Protein AF-A0A4P6M635-F1 (afdb_monomer_lite)

Foldseek 3Di:
DDPLVVLLVVLVVQVVQAEEDPVSFRDQQDPVDPPSVSNNVSNVVVVVVCVVVPAAWFDPPRHIHGYDPPPPVSVVSSVVRVVVVVVVVVVVVVVVVVVVVVVVVVVVVVVVVVVVVVVVVVD

Secondary structure (DSSP, 8-state):
--HHHHHHHHHHHHHTT--BSGGG-BPPP-TTSTTHHHHHHHHHHHHHHHHHTT---EESSS-EEBPPTT-HHHHHHHHHHHHHHHHHHHHHHHHHHHHHHHHHHHHHHHHHHHHHHHHHS--

Organism: NCBI:txid33035

Sequence (123 aa):
MSKQTDAREIARGYFNRITSGHKNTVSRPDLGLPGNESIDRQLRLLVEEANHNGDCIINVGNGYYRPIPGDLVDELELKEYISKDDSRADKLWSKIYNMRTAFDNWRKEAAYEQQRQGSQRGA

Radius of gyration: 24.49 Å; chains: 1; bounding box: 54×48×68 Å

Structure (mmCIF, N/CA/C/O backbone):
data_AF-A0A4P6M635-F1
#
_entry.id   AF-A0A4P6M635-F1
#
loop_
_atom_site.group_PDB
_atom_site.id
_atom_site.type_symbol
_atom_site.label_atom_id
_atom_site.label_alt_id
_atom_site.label_comp_id
_atom_site.label_asym_id
_atom_site.label_entity_id
_atom_site.label_seq_id
_atom_site.pdbx_PDB_ins_code
_atom_site.Cartn_x
_atom_site.Cartn_y
_atom_site.Cartn_z
_atom_site.occupancy
_atom_site.B_iso_or_equiv
_atom_site.auth_seq_id
_atom_site.auth_comp_id
_atom_site.auth_asym_id
_atom_site.auth_atom_id
_atom_site.pdbx_PDB_model_num
ATOM 1 N N . MET A 1 1 ? 6.093 31.219 -7.631 1.00 40.09 1 MET A N 1
ATOM 2 C CA . MET A 1 1 ? 5.535 30.200 -8.549 1.00 40.09 1 MET A CA 1
ATOM 3 C C . MET A 1 1 ? 5.677 28.827 -7.896 1.00 40.09 1 MET A C 1
ATOM 5 O O . MET A 1 1 ? 6.629 28.617 -7.155 1.00 40.09 1 MET A O 1
ATOM 9 N N . SER A 1 2 ? 4.653 27.984 -8.030 1.00 49.91 2 SER A N 1
ATOM 10 C CA . SER A 1 2 ? 4.303 26.865 -7.136 1.00 49.91 2 SER A CA 1
ATOM 11 C C . SER A 1 2 ? 5.287 25.684 -7.176 1.00 49.91 2 SER A C 1
ATOM 13 O O . SER A 1 2 ? 5.279 24.910 -8.126 1.00 49.91 2 SER A O 1
ATOM 15 N N . LYS A 1 3 ? 6.074 25.476 -6.107 1.00 55.38 3 LYS A N 1
ATOM 16 C CA . LYS A 1 3 ? 6.952 24.292 -5.941 1.00 55.38 3 LYS A CA 1
ATOM 17 C C . LYS A 1 3 ? 6.194 22.949 -5.944 1.00 55.38 3 LYS A C 1
ATOM 19 O O . LYS A 1 3 ? 6.804 21.897 -6.079 1.00 55.38 3 LYS A O 1
ATOM 24 N N . GLN A 1 4 ? 4.873 22.964 -5.747 1.00 51.88 4 GLN A N 1
ATOM 25 C CA . GLN A 1 4 ? 4.062 21.753 -5.594 1.00 51.88 4 GLN A CA 1
ATOM 26 C C . GLN A 1 4 ? 3.601 21.162 -6.935 1.00 51.88 4 GLN A C 1
ATOM 28 O O . GLN A 1 4 ? 3.376 19.957 -7.024 1.00 51.88 4 GLN A O 1
ATOM 33 N N . THR A 1 5 ? 3.494 21.992 -7.977 1.00 59.28 5 THR A N 1
ATOM 34 C CA . THR A 1 5 ? 3.100 21.548 -9.322 1.00 59.28 5 THR A CA 1
ATOM 35 C C . THR A 1 5 ? 4.195 20.680 -9.955 1.00 59.28 5 THR A C 1
ATOM 37 O O . THR A 1 5 ? 3.888 19.644 -10.533 1.00 59.28 5 THR A O 1
ATOM 40 N N . ASP A 1 6 ? 5.460 21.035 -9.718 1.00 83.81 6 ASP A N 1
ATOM 41 C CA . ASP A 1 6 ? 6.647 20.343 -10.236 1.00 83.81 6 ASP A CA 1
ATOM 42 C C . ASP A 1 6 ? 6.782 18.909 -9.683 1.00 83.81 6 ASP A C 1
ATOM 44 O O . ASP A 1 6 ? 6.870 17.931 -10.422 1.00 83.81 6 ASP A O 1
ATOM 48 N N . ALA A 1 7 ? 6.652 18.735 -8.361 1.00 89.50 7 ALA A N 1
ATOM 49 C CA . ALA A 1 7 ? 6.823 17.421 -7.738 1.00 89.50 7 ALA A CA 1
ATOM 50 C C . ALA A 1 7 ? 5.784 16.381 -8.196 1.00 89.50 7 ALA A C 1
ATOM 52 O O . ALA A 1 7 ? 6.113 15.205 -8.366 1.00 89.50 7 ALA A O 1
ATOM 53 N N . ARG A 1 8 ? 4.525 16.798 -8.396 1.00 91.69 8 ARG A N 1
ATOM 54 C CA . ARG A 1 8 ? 3.460 15.901 -8.875 1.00 91.69 8 ARG A CA 1
ATOM 55 C C . ARG A 1 8 ? 3.647 15.542 -10.348 1.00 91.69 8 ARG A C 1
ATOM 57 O O . ARG A 1 8 ? 3.351 14.413 -10.733 1.00 91.69 8 ARG A O 1
ATOM 64 N N . GLU A 1 9 ? 4.124 16.478 -11.160 1.00 93.69 9 GLU A N 1
ATOM 65 C CA . GLU A 1 9 ? 4.424 16.241 -12.571 1.00 93.69 9 GLU A CA 1
ATOM 66 C C . GLU A 1 9 ? 5.590 15.260 -12.735 1.00 93.69 9 GLU A C 1
ATOM 68 O O . GLU A 1 9 ? 5.450 14.251 -13.429 1.00 93.69 9 GLU A O 1
ATOM 73 N N . ILE A 1 10 ? 6.686 15.463 -11.996 1.00 93.81 10 ILE A N 1
ATOM 74 C CA . ILE A 1 10 ? 7.813 14.523 -11.980 1.00 93.81 10 ILE A CA 1
ATOM 75 C C . ILE A 1 10 ? 7.352 13.143 -11.495 1.00 93.81 10 ILE A C 1
ATOM 77 O O . ILE A 1 10 ? 7.656 12.132 -12.131 1.00 93.81 10 ILE A O 1
ATOM 81 N N . ALA A 1 11 ? 6.570 13.076 -10.412 1.00 95.81 11 ALA A N 1
ATOM 82 C CA . ALA A 1 11 ? 6.024 11.815 -9.908 1.00 95.81 11 ALA A CA 1
ATOM 83 C C . ALA A 1 11 ? 5.162 11.090 -10.953 1.00 95.81 11 ALA A C 1
ATOM 85 O O . ALA A 1 11 ? 5.255 9.870 -11.083 1.00 95.81 11 ALA A O 1
ATOM 86 N N . ARG A 1 12 ? 4.382 11.826 -11.754 1.00 96.38 12 ARG A N 1
ATOM 87 C CA . ARG A 1 12 ? 3.629 11.263 -12.883 1.00 96.38 12 ARG A CA 1
ATOM 88 C C . ARG A 1 12 ? 4.558 10.672 -13.946 1.00 96.38 12 ARG A C 1
ATOM 90 O O . ARG A 1 12 ? 4.255 9.615 -14.490 1.00 96.38 12 ARG A O 1
ATOM 97 N N . GLY A 1 13 ? 5.714 11.287 -14.190 1.00 96.06 13 GLY A N 1
ATOM 98 C CA . GLY A 1 13 ? 6.764 10.723 -15.043 1.00 96.06 13 GLY A CA 1
ATOM 99 C C . GLY A 1 13 ? 7.341 9.398 -14.520 1.00 96.06 13 GLY A C 1
ATOM 100 O O . GLY A 1 13 ? 7.631 8.500 -15.307 1.00 96.06 13 GLY A O 1
ATOM 101 N N . TYR A 1 14 ? 7.479 9.223 -13.201 1.00 96.31 14 TYR A N 1
ATOM 102 C CA . TYR A 1 14 ? 7.804 7.913 -12.612 1.00 96.31 14 TYR A CA 1
ATOM 103 C C . TYR A 1 14 ? 6.658 6.920 -12.796 1.00 96.31 14 TYR A C 1
ATOM 105 O O . TYR A 1 14 ? 6.887 5.816 -13.280 1.00 96.31 14 TYR A O 1
ATOM 113 N N . PHE A 1 15 ? 5.435 7.331 -12.463 1.00 97.62 15 PHE A N 1
ATOM 114 C CA . PHE A 1 15 ? 4.244 6.490 -12.545 1.00 97.62 15 PHE A CA 1
ATOM 115 C C . PHE A 1 15 ? 4.017 5.928 -13.956 1.00 97.62 15 PHE A C 1
ATOM 117 O O . PHE A 1 15 ? 3.812 4.731 -14.121 1.00 97.62 15 PHE A O 1
ATOM 124 N N . ASN A 1 16 ? 4.146 6.765 -14.988 1.00 97.19 16 ASN A N 1
ATOM 125 C CA . ASN A 1 16 ? 3.948 6.361 -16.382 1.00 97.19 16 ASN A CA 1
ATOM 126 C C . ASN A 1 16 ? 4.993 5.350 -16.888 1.00 97.19 16 ASN A C 1
ATOM 128 O O . ASN A 1 16 ? 4.763 4.697 -17.901 1.00 97.19 16 ASN A O 1
ATOM 132 N N . ARG A 1 17 ? 6.143 5.227 -16.211 1.00 97.12 17 ARG A N 1
ATOM 133 C CA . ARG A 1 17 ? 7.176 4.231 -16.535 1.00 97.12 17 ARG A CA 1
ATOM 134 C C . ARG A 1 17 ? 6.935 2.886 -15.862 1.00 97.12 17 ARG A C 1
ATOM 136 O O . ARG A 1 17 ? 7.610 1.924 -16.215 1.00 97.12 17 ARG A O 1
ATOM 143 N N . ILE A 1 18 ? 6.029 2.813 -14.883 1.00 97.62 18 ILE A N 1
ATOM 144 C CA . ILE A 1 18 ? 5.677 1.548 -14.239 1.00 97.62 18 ILE A CA 1
ATOM 145 C C . ILE A 1 18 ? 5.047 0.675 -15.319 1.00 97.62 18 ILE A C 1
ATOM 147 O O . ILE A 1 18 ? 4.061 1.068 -15.942 1.00 97.62 18 ILE A O 1
ATOM 151 N N . THR A 1 19 ? 5.630 -0.494 -15.553 1.00 96.00 19 THR A N 1
ATOM 152 C CA . THR A 1 19 ? 5.163 -1.480 -16.535 1.00 96.00 19 THR A CA 1
ATOM 153 C C . THR A 1 19 ? 5.001 -2.840 -15.859 1.00 96.00 19 THR A C 1
ATOM 155 O O . THR A 1 19 ? 5.094 -2.944 -14.632 1.00 96.00 19 THR A O 1
ATOM 158 N N . SER A 1 20 ? 4.674 -3.866 -16.640 1.00 96.75 20 SER A N 1
ATOM 159 C CA . SER A 1 20 ? 4.445 -5.210 -16.124 1.00 96.75 20 SER A CA 1
ATOM 160 C C . SER A 1 20 ? 5.735 -6.010 -15.921 1.00 96.75 20 SER A C 1
ATOM 162 O O . SER A 1 20 ? 6.686 -5.893 -16.701 1.00 96.75 20 SER A O 1
ATOM 164 N N . GLY A 1 21 ? 5.717 -6.874 -14.908 1.00 96.69 21 GLY A N 1
ATOM 165 C CA . GLY A 1 21 ? 6.755 -7.849 -14.583 1.00 96.69 21 GLY A CA 1
ATOM 166 C C . GLY A 1 21 ? 7.783 -7.356 -13.569 1.00 96.69 21 GLY A C 1
ATOM 167 O O . GLY A 1 21 ? 8.307 -6.247 -13.704 1.00 96.69 21 GLY A O 1
ATOM 168 N N . HIS A 1 22 ? 8.155 -8.214 -12.612 1.00 95.38 22 HIS A N 1
ATOM 169 C CA . HIS A 1 22 ? 9.189 -7.926 -11.602 1.00 95.38 22 HIS A CA 1
ATOM 170 C C . HIS A 1 22 ? 10.553 -7.529 -12.194 1.00 95.38 22 HIS A C 1
ATOM 172 O O . HIS A 1 22 ? 11.361 -6.884 -11.533 1.00 95.38 22 HIS A O 1
ATOM 178 N N . LYS A 1 23 ? 10.839 -7.891 -13.450 1.00 94.94 23 LYS A N 1
ATOM 179 C CA . LYS A 1 23 ? 12.099 -7.538 -14.133 1.00 94.94 23 LYS A CA 1
ATOM 180 C C . LYS A 1 23 ? 12.154 -6.082 -14.601 1.00 94.94 23 LYS A C 1
ATOM 182 O O . LYS A 1 23 ? 13.238 -5.590 -14.895 1.00 94.94 23 LYS A O 1
ATOM 187 N N . ASN A 1 24 ? 11.007 -5.404 -14.670 1.00 94.56 24 ASN A N 1
ATOM 188 C CA . ASN A 1 24 ? 10.871 -4.041 -15.184 1.00 94.56 24 ASN A CA 1
ATOM 189 C C . ASN A 1 24 ? 10.483 -3.054 -14.073 1.00 94.56 24 ASN A C 1
ATOM 191 O O . ASN A 1 24 ? 9.685 -2.137 -14.294 1.00 94.56 24 ASN A O 1
ATOM 195 N N . THR A 1 25 ? 11.007 -3.253 -12.860 1.00 95.19 25 THR A N 1
ATOM 196 C CA . THR A 1 25 ? 10.663 -2.391 -11.729 1.00 95.19 25 THR A CA 1
ATOM 197 C C . THR A 1 25 ? 11.131 -0.955 -11.944 1.00 95.19 25 THR A C 1
ATOM 199 O O . THR A 1 25 ? 12.211 -0.673 -12.467 1.00 95.19 25 THR A O 1
ATOM 202 N N . VAL A 1 26 ? 10.309 -0.014 -11.487 1.00 96.44 26 VAL A N 1
ATOM 203 C CA . VAL A 1 26 ? 10.668 1.401 -11.417 1.00 96.44 26 VAL A CA 1
ATOM 204 C C . VAL A 1 26 ? 11.065 1.738 -9.992 1.00 96.44 26 VAL A C 1
ATOM 206 O O . VAL A 1 26 ? 10.226 1.799 -9.087 1.00 96.44 26 VAL A O 1
ATOM 209 N N . SER A 1 27 ? 12.357 1.992 -9.797 1.00 94.88 27 SER A N 1
ATOM 210 C CA . SER A 1 27 ? 12.896 2.457 -8.522 1.00 94.88 27 SER A CA 1
ATOM 211 C C . SER A 1 27 ? 12.245 3.763 -8.076 1.00 94.88 27 SER A C 1
ATOM 213 O O . SER A 1 27 ? 11.904 4.639 -8.878 1.00 94.88 27 SER A O 1
ATOM 215 N N . ARG A 1 28 ? 12.100 3.901 -6.759 1.00 93.44 28 ARG A N 1
ATOM 216 C CA . ARG A 1 28 ? 11.625 5.138 -6.134 1.00 93.44 28 ARG A CA 1
ATOM 217 C C . ARG A 1 28 ? 12.655 6.262 -6.321 1.00 93.44 28 ARG A C 1
ATOM 219 O O . ARG A 1 28 ? 13.840 5.963 -6.484 1.00 93.44 28 ARG A O 1
ATOM 226 N N . PRO A 1 29 ? 12.227 7.537 -6.279 1.00 92.62 29 PRO A N 1
ATOM 227 C CA . PRO A 1 29 ? 13.153 8.663 -6.227 1.00 92.62 29 PRO A CA 1
ATOM 228 C C . PRO A 1 29 ? 14.156 8.503 -5.078 1.00 92.62 29 PRO A C 1
ATOM 230 O O . PRO A 1 29 ? 13.777 8.095 -3.979 1.00 92.62 29 PRO A O 1
ATOM 233 N N . ASP A 1 30 ? 15.421 8.843 -5.326 1.00 90.62 30 ASP A N 1
ATOM 234 C CA . ASP A 1 30 ? 16.469 8.798 -4.304 1.00 90.62 30 ASP A CA 1
ATOM 235 C C . ASP A 1 30 ? 16.194 9.847 -3.219 1.00 90.62 30 ASP A C 1
ATOM 237 O O . ASP A 1 30 ? 16.283 11.051 -3.468 1.00 90.62 30 ASP A O 1
ATOM 241 N N . LEU A 1 31 ? 15.848 9.389 -2.017 1.00 89.00 31 LEU A N 1
ATOM 242 C CA . LEU A 1 31 ? 15.507 10.254 -0.888 1.00 89.00 31 LEU A CA 1
ATOM 243 C C . LEU A 1 31 ? 16.721 11.002 -0.313 1.00 89.00 31 LEU A C 1
ATOM 245 O O . LEU A 1 31 ? 16.529 11.926 0.471 1.00 89.00 31 LEU A O 1
ATOM 249 N N . GLY A 1 32 ? 17.950 10.651 -0.708 1.00 86.94 32 GLY A N 1
ATOM 250 C CA . GLY A 1 32 ? 19.152 11.406 -0.351 1.00 86.94 32 GLY A CA 1
ATOM 251 C C . GLY A 1 32 ? 19.256 12.764 -1.054 1.00 86.94 32 GLY A C 1
ATOM 252 O O . GLY A 1 32 ? 20.031 13.620 -0.627 1.00 86.94 32 GLY A O 1
ATOM 253 N N . LEU A 1 33 ? 18.472 12.987 -2.116 1.00 84.88 33 LEU A N 1
ATOM 254 C CA . LEU A 1 33 ? 18.484 14.232 -2.878 1.00 84.88 33 LEU A CA 1
ATOM 255 C C . LEU A 1 33 ? 17.386 15.206 -2.406 1.00 84.88 33 LEU A C 1
ATOM 257 O O . LEU A 1 33 ? 16.220 14.814 -2.271 1.00 84.88 33 LEU A O 1
ATOM 261 N N . PRO A 1 34 ? 17.707 16.502 -2.213 1.00 84.81 34 PRO A N 1
ATOM 262 C CA . PRO A 1 34 ? 16.727 17.500 -1.796 1.00 84.81 34 PRO A CA 1
ATOM 263 C C . PRO A 1 34 ? 15.533 17.590 -2.755 1.00 84.81 34 PRO A C 1
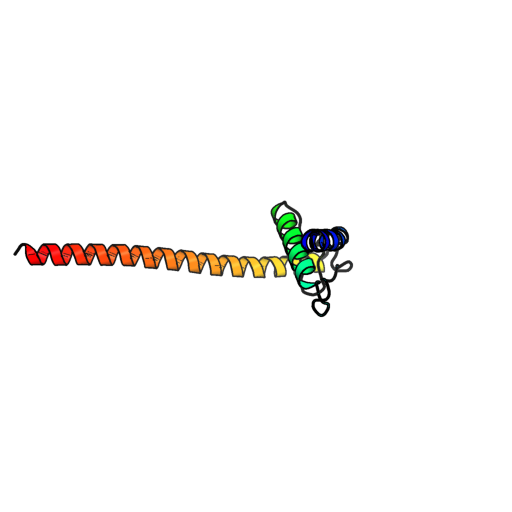ATOM 265 O O . PRO A 1 34 ? 15.700 17.721 -3.964 1.00 84.81 34 PRO A O 1
ATOM 268 N N . GLY A 1 35 ? 14.314 17.571 -2.208 1.00 82.00 35 GLY A N 1
ATOM 269 C CA . GLY A 1 35 ? 13.069 17.687 -2.980 1.00 82.00 35 GLY A CA 1
ATOM 270 C C . GLY A 1 35 ? 12.456 16.354 -3.430 1.00 82.00 35 GLY A C 1
ATOM 271 O O . GLY A 1 35 ? 11.248 16.309 -3.688 1.00 82.00 35 GLY A O 1
ATOM 272 N N . ASN A 1 36 ? 13.219 15.255 -3.417 1.00 91.19 36 ASN A N 1
ATOM 273 C CA . ASN A 1 36 ? 12.720 13.935 -3.816 1.00 91.19 36 ASN A CA 1
ATOM 274 C C . ASN A 1 36 ? 11.714 13.332 -2.831 1.00 91.19 36 ASN A C 1
ATOM 276 O O . ASN A 1 36 ? 10.875 12.539 -3.245 1.00 91.19 36 ASN A O 1
ATOM 280 N N . GLU A 1 37 ? 11.709 13.754 -1.566 1.00 92.75 37 GLU A N 1
ATOM 281 C CA . GLU A 1 37 ? 10.695 13.338 -0.587 1.00 92.75 37 GLU A CA 1
ATOM 282 C C . GLU A 1 37 ? 9.272 13.706 -1.030 1.00 92.75 37 GLU A C 1
ATOM 284 O O . GLU A 1 37 ? 8.334 12.917 -0.894 1.00 92.75 37 GLU A O 1
ATOM 289 N N . SER A 1 38 ? 9.106 14.909 -1.593 1.00 93.00 38 SER A N 1
ATOM 290 C CA . SER A 1 38 ? 7.814 15.376 -2.100 1.00 93.00 38 SER A CA 1
ATOM 291 C C . SER A 1 38 ? 7.393 14.565 -3.324 1.00 93.00 38 SER A C 1
ATOM 293 O O . SER A 1 38 ? 6.247 14.123 -3.400 1.00 93.00 38 SER A O 1
ATOM 295 N N . ILE A 1 39 ? 8.327 14.311 -4.246 1.00 94.62 39 ILE A N 1
ATOM 296 C CA . ILE A 1 39 ? 8.096 13.504 -5.453 1.00 94.62 39 ILE A CA 1
ATOM 297 C C . ILE A 1 39 ? 7.711 12.074 -5.065 1.00 94.62 39 ILE A C 1
ATOM 299 O O . ILE A 1 39 ? 6.714 11.553 -5.555 1.00 94.62 39 ILE A O 1
ATOM 303 N N . ASP A 1 40 ? 8.442 11.456 -4.137 1.00 95.56 40 ASP A N 1
ATOM 304 C CA . ASP A 1 40 ? 8.147 10.118 -3.630 1.00 95.56 40 ASP A CA 1
ATOM 305 C C . ASP A 1 40 ? 6.765 10.043 -2.973 1.00 95.56 40 ASP A C 1
ATOM 307 O O . ASP A 1 40 ? 5.996 9.112 -3.225 1.00 95.56 40 ASP A O 1
ATOM 311 N N . ARG A 1 41 ? 6.415 11.042 -2.155 1.00 95.56 41 ARG A N 1
ATOM 312 C CA . ARG A 1 41 ? 5.083 11.124 -1.551 1.00 95.56 41 ARG A CA 1
ATOM 313 C C . ARG A 1 41 ? 3.996 11.225 -2.620 1.00 95.56 41 ARG A C 1
ATOM 315 O O . ARG A 1 41 ? 2.989 10.535 -2.503 1.00 95.56 41 ARG A O 1
ATOM 322 N N . GLN A 1 42 ? 4.182 12.054 -3.649 1.00 96.56 42 GLN A N 1
ATOM 323 C CA . GLN A 1 42 ? 3.223 12.168 -4.754 1.00 96.56 42 GLN A CA 1
ATOM 324 C C . GLN A 1 42 ? 3.131 10.868 -5.565 1.00 96.56 42 GLN A C 1
ATOM 326 O O . GLN A 1 42 ? 2.030 10.465 -5.925 1.00 96.56 42 GLN A O 1
ATOM 331 N N . LEU A 1 43 ? 4.250 10.175 -5.795 1.00 97.12 43 LEU A N 1
ATOM 332 C CA . LEU A 1 43 ? 4.266 8.881 -6.477 1.00 97.12 43 LEU A CA 1
ATOM 333 C C . LEU A 1 43 ? 3.474 7.829 -5.694 1.00 97.12 43 LEU A C 1
ATOM 335 O O . LEU A 1 43 ? 2.645 7.140 -6.278 1.00 97.12 43 LEU A O 1
ATOM 339 N N . ARG A 1 44 ? 3.672 7.748 -4.371 1.00 96.94 44 ARG A N 1
ATOM 340 C CA . ARG A 1 44 ? 2.899 6.846 -3.502 1.00 96.94 44 ARG A CA 1
ATOM 341 C C . ARG A 1 44 ? 1.400 7.119 -3.565 1.00 96.94 44 ARG A C 1
ATOM 343 O O . ARG A 1 44 ? 0.630 6.176 -3.642 1.00 96.94 44 ARG A O 1
ATOM 350 N N . LEU A 1 45 ? 0.997 8.390 -3.577 1.00 97.25 45 LEU A N 1
ATOM 351 C CA . LEU A 1 45 ? -0.414 8.765 -3.710 1.00 97.25 45 LEU A CA 1
ATOM 352 C C . LEU A 1 45 ? -0.999 8.366 -5.072 1.00 97.25 45 LEU A C 1
ATOM 354 O O . LEU A 1 45 ? -2.124 7.888 -5.114 1.00 97.25 45 LEU A O 1
ATOM 358 N N . LEU A 1 46 ? -0.245 8.529 -6.166 1.00 97.62 46 LEU A N 1
ATOM 359 C CA . LEU A 1 46 ? -0.686 8.105 -7.502 1.00 97.62 46 LEU A CA 1
ATOM 360 C C . LEU A 1 46 ? -0.851 6.582 -7.595 1.00 97.62 46 LEU A C 1
ATOM 362 O O . LEU A 1 46 ? -1.822 6.112 -8.178 1.00 97.62 46 LEU A O 1
ATOM 366 N N . VAL A 1 47 ? 0.083 5.820 -7.018 1.00 97.81 47 VAL A N 1
ATOM 367 C CA . VAL A 1 47 ? 0.000 4.352 -6.956 1.00 97.81 47 VAL A CA 1
ATOM 368 C C . VAL A 1 47 ? -1.202 3.907 -6.124 1.00 97.81 47 VAL A C 1
ATOM 370 O O . VAL A 1 47 ? -1.972 3.066 -6.573 1.00 97.81 47 VAL A O 1
ATOM 373 N N . GLU A 1 48 ? -1.403 4.514 -4.955 1.00 97.00 48 GLU A N 1
ATOM 374 C CA . GLU A 1 48 ? -2.547 4.232 -4.082 1.00 97.00 48 GLU A CA 1
ATOM 375 C C . GLU A 1 48 ? -3.887 4.526 -4.774 1.00 97.00 48 GLU A C 1
ATOM 377 O O . GLU A 1 48 ? -4.820 3.729 -4.713 1.00 97.00 48 GLU A O 1
ATOM 382 N N . GLU A 1 49 ? -3.990 5.669 -5.457 1.00 97.69 49 GLU A N 1
ATOM 383 C CA . GLU A 1 49 ? -5.177 6.050 -6.227 1.00 97.69 49 GLU A CA 1
ATOM 384 C C . GLU A 1 49 ? -5.430 5.075 -7.386 1.00 97.69 49 GLU A C 1
ATOM 386 O O . GLU A 1 49 ? -6.570 4.677 -7.616 1.00 97.69 49 GLU A O 1
ATOM 391 N N . ALA A 1 50 ? -4.385 4.653 -8.102 1.00 97.81 50 ALA A N 1
ATOM 392 C CA . ALA A 1 50 ? -4.508 3.680 -9.185 1.00 97.81 50 ALA A CA 1
ATOM 393 C C . ALA A 1 50 ? -4.992 2.315 -8.672 1.00 97.81 50 ALA A C 1
ATOM 395 O O . ALA A 1 50 ? -5.938 1.758 -9.230 1.00 97.81 50 ALA A O 1
ATOM 396 N N . ASN A 1 51 ? -4.410 1.818 -7.577 1.00 97.50 51 ASN A N 1
ATOM 397 C CA . ASN A 1 51 ? -4.800 0.544 -6.972 1.00 97.50 51 ASN A CA 1
ATOM 398 C C . ASN A 1 51 ? -6.248 0.568 -6.460 1.00 97.50 51 ASN A C 1
ATOM 400 O O . ASN A 1 51 ? -7.003 -0.374 -6.695 1.00 97.50 51 ASN A O 1
ATOM 404 N N . HIS A 1 52 ? -6.686 1.670 -5.843 1.00 96.88 52 HIS A N 1
ATOM 405 C CA . HIS A 1 52 ? -8.091 1.840 -5.457 1.00 96.88 52 HIS A CA 1
ATOM 406 C C . HIS A 1 52 ? -9.057 1.851 -6.651 1.00 96.88 52 HIS A C 1
ATOM 408 O O . HIS A 1 52 ? -10.218 1.473 -6.501 1.00 96.88 52 HIS A O 1
ATOM 414 N N . ASN A 1 53 ? -8.588 2.265 -7.829 1.00 97.38 53 ASN A N 1
ATOM 415 C CA . ASN A 1 53 ? -9.374 2.324 -9.061 1.00 97.38 53 ASN A CA 1
ATOM 416 C C . ASN A 1 53 ? -9.244 1.057 -9.934 1.00 97.38 53 ASN A C 1
ATOM 418 O O . ASN A 1 53 ? -9.707 1.057 -11.074 1.00 97.38 53 ASN A O 1
ATOM 422 N N . GLY A 1 54 ? -8.649 -0.021 -9.409 1.00 96.31 54 GLY A N 1
ATOM 423 C CA . GLY A 1 54 ? -8.585 -1.330 -10.068 1.00 96.31 54 GLY A CA 1
ATOM 424 C C . GLY A 1 54 ? -7.278 -1.644 -10.802 1.00 96.31 54 GLY A C 1
ATOM 425 O O . GLY A 1 54 ? -7.217 -2.660 -11.492 1.00 96.31 54 GLY A O 1
ATOM 426 N N . ASP A 1 55 ? -6.240 -0.812 -10.671 1.00 97.50 55 ASP A N 1
ATOM 427 C CA . ASP A 1 55 ? -4.878 -1.198 -11.064 1.00 97.50 55 ASP A CA 1
ATOM 428 C C . ASP A 1 55 ? -4.266 -2.155 -10.016 1.00 97.50 55 ASP A C 1
ATOM 430 O O . ASP A 1 55 ? -4.768 -2.297 -8.900 1.00 97.50 55 ASP A O 1
ATOM 434 N N . CYS A 1 56 ? -3.173 -2.826 -10.371 1.00 97.25 56 CYS A N 1
ATOM 435 C CA . CYS A 1 56 ? -2.427 -3.695 -9.467 1.00 97.25 56 CYS A CA 1
ATOM 436 C C . CYS A 1 56 ? -0.941 -3.361 -9.567 1.00 97.25 56 CYS A C 1
ATOM 438 O O . CYS A 1 56 ? -0.220 -3.889 -10.410 1.00 97.25 56 CYS A O 1
ATOM 440 N N . ILE A 1 57 ? -0.488 -2.443 -8.719 1.00 98.06 57 ILE A N 1
ATOM 441 C CA . ILE A 1 57 ? 0.906 -2.017 -8.626 1.00 98.06 57 ILE A CA 1
ATOM 442 C C . ILE A 1 57 ? 1.416 -2.363 -7.232 1.00 98.06 57 ILE A C 1
ATOM 444 O O . ILE A 1 57 ? 0.881 -1.881 -6.232 1.00 98.06 57 ILE A O 1
ATOM 448 N N . ILE A 1 58 ? 2.488 -3.148 -7.163 1.00 97.38 58 ILE A N 1
ATOM 449 C CA . ILE A 1 58 ? 3.106 -3.564 -5.900 1.00 97.38 58 ILE A CA 1
ATOM 450 C C . ILE A 1 58 ? 4.548 -3.080 -5.801 1.00 97.38 58 ILE A C 1
ATOM 452 O O . ILE A 1 58 ? 5.175 -2.714 -6.795 1.00 97.38 58 ILE A O 1
ATOM 456 N N . ASN A 1 59 ? 5.071 -3.054 -4.575 1.00 96.44 59 ASN A N 1
ATOM 457 C CA . ASN A 1 59 ? 6.475 -2.762 -4.305 1.00 96.44 59 ASN A CA 1
ATOM 458 C C . ASN A 1 59 ? 7.000 -3.669 -3.198 1.00 96.44 59 ASN A C 1
ATOM 460 O O . ASN A 1 59 ? 6.659 -3.499 -2.026 1.00 96.44 59 ASN A O 1
ATOM 464 N N . VAL A 1 60 ? 7.868 -4.601 -3.578 1.00 91.81 60 VAL A N 1
ATOM 465 C CA . VAL A 1 60 ? 8.485 -5.578 -2.669 1.00 91.81 60 VAL A CA 1
ATOM 466 C C . VAL A 1 60 ? 9.918 -5.216 -2.258 1.00 91.81 60 VAL A C 1
ATOM 468 O O . VAL A 1 60 ? 10.618 -6.032 -1.672 1.00 91.81 60 VAL A O 1
ATOM 471 N N . GLY A 1 61 ? 10.360 -3.983 -2.529 1.00 86.94 61 GLY A N 1
ATOM 472 C CA . GLY A 1 61 ? 11.681 -3.467 -2.144 1.00 86.94 61 GLY A CA 1
ATOM 473 C C . GLY A 1 61 ? 12.550 -3.026 -3.322 1.00 86.94 61 GLY A C 1
ATOM 474 O O . GLY A 1 61 ? 13.391 -2.149 -3.151 1.00 86.94 61 GLY A O 1
ATOM 475 N N . ASN A 1 62 ? 12.283 -3.541 -4.525 1.00 88.50 62 ASN A N 1
ATOM 476 C CA . ASN A 1 62 ? 13.048 -3.233 -5.742 1.00 88.50 62 ASN A CA 1
ATOM 477 C C . ASN A 1 62 ? 12.391 -2.165 -6.633 1.00 88.50 62 ASN A C 1
ATOM 479 O O . ASN A 1 62 ? 12.823 -1.948 -7.763 1.00 88.50 62 ASN A O 1
ATOM 483 N N . GLY A 1 63 ? 11.345 -1.495 -6.141 1.00 95.06 63 GLY A N 1
ATOM 484 C CA . GLY A 1 63 ? 10.572 -0.514 -6.902 1.00 95.06 63 GLY A CA 1
ATOM 485 C C . GLY A 1 63 ? 9.172 -1.005 -7.262 1.00 95.06 63 GLY A C 1
ATOM 486 O O . GLY A 1 63 ? 8.748 -2.078 -6.840 1.00 95.06 63 GLY A O 1
ATOM 487 N N . TYR A 1 64 ? 8.445 -0.176 -8.007 1.00 98.00 64 TYR A N 1
ATOM 488 C CA . TYR A 1 64 ? 7.066 -0.444 -8.409 1.00 98.00 64 TYR A CA 1
ATOM 489 C C . TYR A 1 64 ? 6.992 -1.192 -9.736 1.00 98.00 64 TYR A C 1
ATOM 491 O O . TYR A 1 64 ? 7.709 -0.846 -10.676 1.00 98.00 64 TYR A O 1
ATOM 499 N N . TYR A 1 65 ? 6.078 -2.153 -9.835 1.00 98.25 65 TYR A N 1
ATOM 500 C CA . TYR A 1 65 ? 5.735 -2.841 -11.081 1.00 98.25 65 TYR A CA 1
ATOM 501 C C . TYR A 1 65 ? 4.310 -3.410 -11.013 1.00 98.25 65 TYR A C 1
ATOM 503 O O . TYR A 1 65 ? 3.712 -3.460 -9.934 1.00 98.25 65 TYR A O 1
ATOM 511 N N . ARG A 1 66 ? 3.770 -3.824 -12.165 1.00 98.19 66 ARG A N 1
ATOM 512 C CA . ARG A 1 66 ? 2.499 -4.563 -12.253 1.00 98.19 66 ARG A CA 1
ATOM 513 C C . ARG A 1 66 ? 2.768 -6.064 -12.402 1.00 98.19 66 ARG A C 1
ATOM 515 O O . ARG A 1 66 ? 3.414 -6.431 -13.384 1.00 98.19 66 ARG A O 1
ATOM 522 N N . PRO A 1 67 ? 2.318 -6.935 -11.490 1.00 98.00 67 PRO A N 1
ATOM 523 C CA . PRO A 1 67 ? 2.568 -8.367 -11.605 1.00 98.00 67 PRO A CA 1
ATOM 524 C C . PRO A 1 67 ? 1.876 -8.957 -12.842 1.00 98.00 67 PRO A C 1
ATOM 526 O O . PRO A 1 67 ? 0.786 -8.530 -13.227 1.00 98.00 67 PRO A O 1
ATOM 529 N N . ILE A 1 68 ? 2.529 -9.924 -13.483 1.00 98.00 68 ILE A N 1
ATOM 530 C CA . ILE A 1 68 ? 2.042 -10.662 -14.648 1.00 98.00 68 ILE A CA 1
ATOM 531 C C . ILE A 1 68 ? 1.352 -11.941 -14.157 1.00 98.00 68 ILE A C 1
ATOM 533 O O . ILE A 1 68 ? 2.014 -12.810 -13.587 1.00 98.00 68 ILE A O 1
ATOM 537 N N . PRO A 1 69 ? 0.042 -12.110 -14.406 1.00 96.81 69 PRO A N 1
ATOM 538 C CA . PRO A 1 69 ? -0.641 -13.366 -14.117 1.00 96.81 69 PRO A CA 1
ATOM 539 C C . PRO A 1 69 ? 0.012 -14.544 -14.851 1.00 96.81 69 PRO A C 1
ATOM 541 O O . PRO A 1 69 ? 0.290 -14.455 -16.049 1.00 96.81 69 PRO A O 1
ATOM 544 N N . GLY A 1 70 ? 0.233 -15.652 -14.147 1.00 96.19 70 GLY A N 1
ATOM 545 C CA . GLY A 1 70 ? 0.911 -16.840 -14.664 1.00 96.19 70 GLY A CA 1
ATOM 546 C C . GLY A 1 70 ? 2.438 -16.830 -14.533 1.00 96.19 70 GLY A C 1
ATOM 547 O O . GLY A 1 70 ? 3.054 -17.874 -14.759 1.00 96.19 70 GLY A O 1
ATOM 548 N N . ASP A 1 71 ? 3.065 -15.712 -14.148 1.00 97.81 71 ASP A N 1
ATOM 549 C CA . ASP A 1 71 ? 4.464 -15.717 -13.712 1.00 97.81 71 ASP A CA 1
ATOM 550 C C . ASP A 1 71 ? 4.539 -16.064 -12.216 1.00 97.81 71 ASP A C 1
ATOM 552 O O . ASP A 1 71 ? 3.971 -15.382 -11.364 1.00 97.81 71 ASP A O 1
ATOM 556 N N . LEU A 1 72 ? 5.244 -17.152 -11.891 1.00 97.31 72 LEU A N 1
ATOM 557 C CA . LEU A 1 72 ? 5.291 -17.692 -10.528 1.00 97.31 72 LEU A CA 1
ATOM 558 C C . LEU A 1 72 ? 5.929 -16.731 -9.515 1.00 97.31 72 LEU A C 1
ATOM 560 O O . LEU A 1 72 ? 5.585 -16.785 -8.334 1.00 97.31 72 LEU A O 1
ATOM 564 N N . VAL A 1 73 ? 6.875 -15.892 -9.950 1.00 97.12 73 VAL A N 1
ATOM 565 C CA . VAL A 1 73 ? 7.554 -14.938 -9.064 1.00 97.12 73 VAL A CA 1
ATOM 566 C C . VAL A 1 73 ? 6.615 -13.779 -8.766 1.00 97.12 73 VAL A C 1
ATOM 568 O O . VAL A 1 73 ? 6.392 -13.467 -7.598 1.00 97.12 73 VAL A O 1
ATOM 571 N N . ASP A 1 74 ? 6.000 -13.213 -9.804 1.00 97.38 74 ASP A N 1
ATOM 572 C CA . ASP A 1 74 ? 5.042 -12.114 -9.668 1.00 97.38 74 ASP A CA 1
ATOM 573 C C . ASP A 1 74 ? 3.839 -12.504 -8.791 1.00 97.38 74 ASP A C 1
ATOM 575 O O . ASP A 1 74 ? 3.425 -11.732 -7.923 1.00 97.38 74 ASP A O 1
ATOM 579 N N . GLU A 1 75 ? 3.287 -13.709 -8.967 1.00 97.81 75 GLU A N 1
ATOM 580 C CA . GLU A 1 75 ? 2.159 -14.191 -8.158 1.00 97.81 75 GLU A CA 1
ATOM 581 C C . GLU A 1 75 ? 2.530 -14.391 -6.684 1.00 97.81 75 GLU A C 1
ATOM 583 O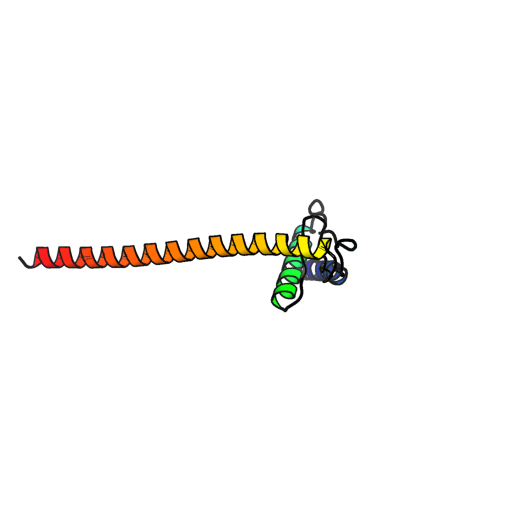 O . GLU A 1 75 ? 1.744 -14.058 -5.788 1.00 97.81 75 GLU A O 1
ATOM 588 N N . LEU A 1 76 ? 3.729 -14.916 -6.414 1.00 97.56 76 LEU A N 1
ATOM 589 C CA . LEU A 1 76 ? 4.215 -15.097 -5.050 1.00 97.56 76 LEU A CA 1
ATOM 590 C C . LEU A 1 76 ? 4.449 -13.745 -4.365 1.00 97.56 76 LEU A C 1
ATOM 592 O O . LEU A 1 76 ? 3.987 -13.537 -3.241 1.00 97.56 76 LEU A O 1
ATOM 596 N N . GLU A 1 77 ? 5.110 -12.816 -5.054 1.00 97.44 77 GLU A N 1
ATOM 597 C CA . GLU A 1 77 ? 5.379 -11.468 -4.554 1.00 97.44 77 GLU A CA 1
ATOM 598 C C . GLU A 1 77 ? 4.083 -10.690 -4.289 1.00 97.44 77 GLU A C 1
ATOM 600 O O . GLU A 1 77 ? 3.945 -10.066 -3.232 1.00 97.44 77 GLU A O 1
ATOM 605 N N . LEU A 1 78 ? 3.093 -10.786 -5.185 1.00 97.69 78 LEU A N 1
ATOM 606 C CA . LEU A 1 78 ? 1.765 -10.202 -4.985 1.00 97.69 78 LEU A CA 1
ATOM 607 C C . LEU A 1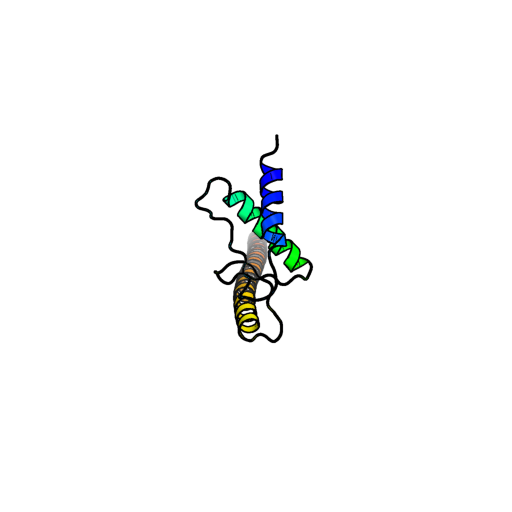 78 ? 1.068 -10.786 -3.753 1.00 97.69 78 LEU A C 1
ATOM 609 O O . LEU A 1 78 ? 0.543 -10.039 -2.924 1.00 97.69 78 LEU A O 1
ATOM 613 N N . LYS A 1 79 ? 1.079 -12.114 -3.604 1.00 97.12 79 LYS A N 1
ATOM 614 C CA . LYS A 1 79 ? 0.466 -12.790 -2.456 1.00 97.12 79 LYS A CA 1
ATOM 615 C C . LYS A 1 79 ? 1.084 -12.329 -1.138 1.00 97.12 79 LYS A C 1
ATOM 617 O O . LYS A 1 79 ? 0.361 -12.038 -0.184 1.00 97.12 79 LYS A O 1
ATOM 622 N N . GLU A 1 80 ? 2.409 -12.251 -1.071 1.00 96.69 80 GLU A N 1
ATOM 623 C CA . GLU A 1 80 ? 3.106 -11.761 0.119 1.00 96.69 80 GLU A CA 1
ATOM 624 C C . GLU A 1 80 ? 2.825 -10.283 0.394 1.00 96.69 80 GLU A C 1
ATOM 626 O O . GLU A 1 80 ? 2.699 -9.885 1.556 1.00 96.69 80 GLU A O 1
ATOM 631 N N . TYR A 1 81 ? 2.741 -9.465 -0.657 1.00 96.31 81 TYR A N 1
ATOM 632 C CA . TYR A 1 81 ? 2.421 -8.048 -0.547 1.00 96.31 81 TYR A CA 1
ATOM 633 C C . TYR A 1 81 ? 1.025 -7.841 0.057 1.00 96.31 81 TYR A C 1
ATOM 635 O O . TYR A 1 81 ? 0.907 -7.174 1.086 1.00 96.31 81 TYR A O 1
ATOM 643 N N . ILE A 1 82 ? -0.001 -8.495 -0.502 1.00 96.19 82 ILE A N 1
ATOM 644 C CA . ILE A 1 82 ? -1.387 -8.427 -0.006 1.00 96.19 82 ILE A CA 1
ATOM 645 C C . ILE A 1 82 ? -1.486 -8.976 1.419 1.00 96.19 82 ILE A C 1
ATOM 647 O O . ILE A 1 82 ? -2.064 -8.328 2.285 1.00 96.19 82 ILE A O 1
ATOM 651 N N . SER A 1 83 ? -0.853 -10.116 1.712 1.00 96.56 83 SER A N 1
ATOM 652 C CA . SER A 1 83 ? -0.915 -10.727 3.047 1.00 96.56 83 SER A CA 1
ATOM 653 C C . SER A 1 83 ? -0.400 -9.797 4.157 1.00 96.56 83 SER A C 1
ATOM 655 O O . SER A 1 83 ? -0.920 -9.800 5.278 1.00 96.56 83 SER A O 1
ATOM 657 N N . LYS A 1 84 ? 0.606 -8.962 3.858 1.00 94.50 84 LYS A N 1
ATOM 658 C CA . LYS A 1 84 ? 1.107 -7.953 4.802 1.00 94.50 84 LYS A CA 1
ATOM 659 C C . LYS A 1 84 ? 0.067 -6.863 5.069 1.00 94.50 84 LYS A C 1
ATOM 661 O O . LYS A 1 84 ? -0.039 -6.418 6.214 1.00 94.50 84 LYS A O 1
ATOM 666 N N . ASP A 1 85 ? -0.677 -6.439 4.054 1.00 93.81 85 ASP A N 1
ATOM 667 C CA . ASP A 1 85 ? -1.723 -5.424 4.195 1.00 93.81 85 ASP A CA 1
ATOM 668 C C . ASP A 1 85 ? -2.989 -5.975 4.850 1.00 93.81 85 ASP A C 1
ATOM 670 O O . ASP A 1 85 ? -3.511 -5.324 5.756 1.00 93.81 85 ASP A O 1
ATOM 674 N N . ASP A 1 86 ? -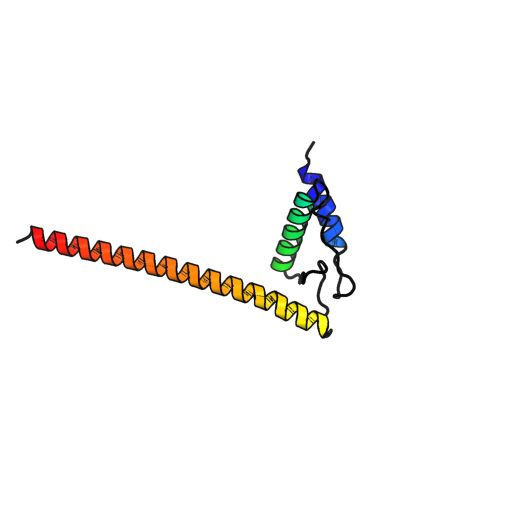3.389 -7.209 4.542 1.00 96.19 86 ASP A N 1
ATOM 675 C CA . ASP A 1 86 ? -4.470 -7.913 5.245 1.00 96.19 86 ASP A CA 1
ATOM 676 C C . ASP A 1 86 ? -4.178 -7.999 6.747 1.00 96.19 86 ASP A C 1
ATOM 678 O O . ASP A 1 86 ? -4.995 -7.608 7.581 1.00 96.19 86 ASP A O 1
ATOM 682 N N . SER A 1 87 ? -2.953 -8.389 7.125 1.00 96.62 87 SER A N 1
ATOM 683 C CA . SER A 1 87 ? -2.567 -8.433 8.541 1.00 96.62 87 SER A CA 1
ATOM 684 C C . SER A 1 87 ? -2.620 -7.055 9.216 1.00 96.62 87 SER A C 1
ATOM 686 O O . SER A 1 87 ? -2.960 -6.945 10.402 1.00 96.62 87 SER A O 1
ATOM 688 N N . ARG A 1 88 ? -2.275 -5.981 8.494 1.00 94.94 88 ARG A N 1
ATOM 689 C CA . ARG A 1 88 ? -2.402 -4.607 9.006 1.00 94.94 88 ARG A CA 1
ATOM 690 C C . ARG A 1 88 ? -3.870 -4.218 9.169 1.00 94.94 88 ARG A C 1
ATOM 692 O O . ARG A 1 88 ? -4.210 -3.641 10.206 1.00 94.94 88 ARG A O 1
ATOM 699 N N . ALA A 1 89 ? -4.717 -4.552 8.199 1.00 96.69 89 ALA A N 1
ATOM 700 C CA . ALA A 1 89 ? -6.152 -4.305 8.249 1.00 96.69 89 ALA A CA 1
ATOM 701 C C . ALA A 1 89 ? -6.795 -5.029 9.441 1.00 96.69 89 ALA A C 1
ATOM 703 O O . ALA A 1 89 ? -7.500 -4.397 10.227 1.00 96.69 89 ALA A O 1
ATOM 704 N N . ASP A 1 90 ? -6.466 -6.300 9.663 1.00 97.44 90 ASP A N 1
ATOM 705 C CA . ASP A 1 90 ? -6.967 -7.090 10.793 1.00 97.44 90 ASP A CA 1
ATOM 706 C C . ASP A 1 90 ? -6.608 -6.468 12.146 1.00 97.44 90 ASP A C 1
ATOM 708 O O . ASP A 1 90 ? -7.453 -6.326 13.036 1.00 97.44 90 ASP A O 1
ATOM 712 N N . LYS A 1 91 ? -5.352 -6.031 12.309 1.00 97.50 91 LYS A N 1
ATOM 713 C CA . LYS A 1 91 ? -4.910 -5.340 13.531 1.00 97.50 91 LYS A CA 1
ATOM 714 C C . LYS A 1 91 ? -5.664 -4.028 13.743 1.00 97.50 91 LYS A C 1
ATOM 716 O O . LYS A 1 91 ? -6.012 -3.701 14.881 1.00 97.50 91 LYS A O 1
ATOM 721 N N . LEU A 1 92 ? -5.925 -3.281 12.670 1.00 97.56 92 LEU A N 1
ATOM 722 C CA . LEU A 1 92 ? -6.698 -2.043 12.731 1.00 97.56 92 LEU A CA 1
ATOM 723 C C . LEU A 1 92 ? -8.155 -2.315 13.134 1.00 97.56 92 LEU A C 1
ATOM 725 O O . LEU A 1 92 ? -8.668 -1.644 14.032 1.00 97.56 92 LEU A O 1
ATOM 729 N N . TRP A 1 93 ? -8.797 -3.322 12.540 1.00 97.69 93 TRP A N 1
ATOM 730 C CA . TRP A 1 93 ? -10.161 -3.726 12.883 1.00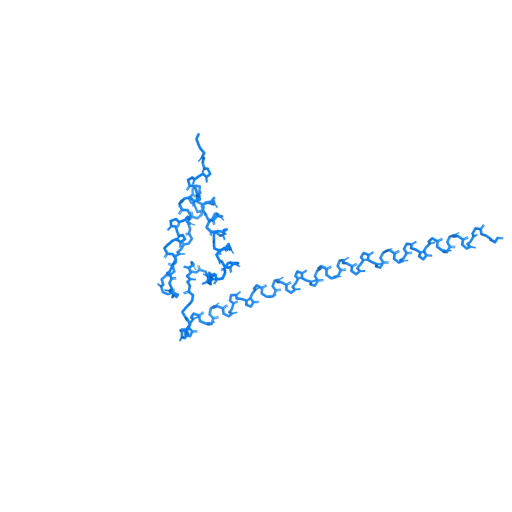 97.69 93 TRP A CA 1
ATOM 731 C C . TRP A 1 93 ? -10.281 -4.202 14.328 1.00 97.69 93 TRP A C 1
ATOM 733 O O . TRP A 1 93 ? -11.168 -3.741 15.048 1.00 97.69 93 TRP A O 1
ATOM 743 N N . SER A 1 94 ? -9.349 -5.041 14.786 1.00 97.94 94 SER A N 1
ATOM 744 C CA . SER A 1 94 ? -9.283 -5.497 16.179 1.00 97.94 94 SER A CA 1
ATOM 745 C C . SER A 1 94 ? -9.164 -4.319 17.153 1.00 97.94 94 SER A C 1
ATOM 747 O O . SER A 1 94 ? -9.925 -4.216 18.119 1.00 97.94 94 SER A O 1
ATOM 749 N N . LYS A 1 95 ? -8.284 -3.352 16.856 1.00 98.06 95 LYS A N 1
ATOM 750 C CA . LYS A 1 95 ? -8.164 -2.112 17.636 1.00 98.06 95 LYS A CA 1
ATOM 751 C C . LYS A 1 95 ? -9.487 -1.339 17.686 1.00 98.06 95 LYS A C 1
ATOM 753 O O . LYS A 1 95 ? -9.918 -0.963 18.775 1.00 98.06 95 LYS A O 1
ATOM 758 N N . ILE A 1 96 ? -10.129 -1.099 16.539 1.00 98.19 96 ILE A N 1
ATOM 759 C CA . ILE A 1 96 ? -11.400 -0.355 16.456 1.00 98.19 96 ILE A CA 1
ATOM 760 C C . ILE A 1 96 ? -12.494 -1.055 17.271 1.00 98.19 96 ILE A C 1
ATOM 762 O O . ILE A 1 96 ? -13.200 -0.400 18.040 1.00 98.19 96 ILE A O 1
ATOM 766 N N . TYR A 1 97 ? -12.619 -2.376 17.135 1.00 98.19 97 TYR A N 1
ATOM 767 C CA . TYR A 1 97 ? -13.604 -3.175 17.861 1.00 98.19 97 TYR A CA 1
ATOM 768 C C . TYR A 1 97 ? -13.409 -3.087 19.381 1.00 98.19 97 TYR A C 1
ATOM 770 O O . TYR A 1 97 ? -14.360 -2.809 20.118 1.00 98.19 97 TYR A O 1
ATOM 778 N N . ASN A 1 98 ? -12.169 -3.241 19.848 1.00 98.25 98 ASN A N 1
ATOM 779 C CA . ASN A 1 98 ? -11.843 -3.154 21.270 1.00 98.25 98 ASN A CA 1
ATOM 780 C C . ASN A 1 98 ? -12.128 -1.757 21.836 1.00 98.25 98 ASN A C 1
ATOM 782 O O . ASN A 1 98 ? -12.698 -1.641 22.919 1.00 98.25 98 ASN A O 1
ATOM 786 N N . MET A 1 99 ? -11.802 -0.693 21.092 1.00 98.25 99 MET A N 1
ATOM 787 C CA . MET A 1 99 ? -12.101 0.684 21.503 1.00 98.25 99 MET A CA 1
ATOM 788 C C . MET A 1 99 ? -13.608 0.937 21.635 1.00 98.25 99 MET A C 1
ATOM 790 O O . MET A 1 99 ? -14.038 1.543 22.616 1.00 98.25 99 MET A O 1
ATOM 794 N N . ARG A 1 100 ? -14.416 0.460 20.678 1.00 98.06 100 ARG A N 1
ATOM 795 C CA . ARG A 1 100 ? -15.884 0.583 20.735 1.00 98.06 100 ARG A CA 1
ATOM 796 C C . ARG A 1 100 ? -16.458 -0.164 21.935 1.00 98.06 100 ARG A C 1
ATOM 798 O O . ARG A 1 100 ? -17.201 0.419 22.716 1.00 98.06 100 ARG A O 1
ATOM 805 N N . THR A 1 101 ? -16.031 -1.411 22.123 1.00 98.12 101 THR A N 1
ATOM 806 C CA . THR A 1 101 ? -16.472 -2.258 23.239 1.00 98.12 101 THR A CA 1
ATOM 807 C C . THR A 1 101 ? -16.130 -1.630 24.589 1.00 98.12 101 THR A C 1
ATOM 809 O O . THR A 1 101 ? -16.976 -1.576 25.479 1.00 98.12 101 THR A O 1
ATOM 812 N N . ALA A 1 102 ? -14.908 -1.109 24.742 1.00 98.25 102 ALA A N 1
ATOM 813 C CA . ALA A 1 102 ? -14.489 -0.427 25.963 1.00 98.25 102 ALA A CA 1
ATOM 814 C C . ALA A 1 102 ? -15.372 0.793 26.259 1.00 98.25 102 ALA A C 1
ATOM 816 O O . ALA A 1 102 ? -15.854 0.944 27.380 1.00 98.25 102 ALA A O 1
ATOM 817 N N . PHE A 1 103 ? -15.641 1.620 25.248 1.00 98.00 103 PHE A N 1
ATOM 818 C CA . PHE A 1 103 ? -16.478 2.805 25.405 1.00 98.00 103 PHE A CA 1
ATOM 819 C C . PHE A 1 103 ? -17.934 2.465 25.760 1.00 98.00 103 PHE A C 1
ATOM 821 O O . PHE A 1 103 ? -18.525 3.106 26.632 1.00 98.00 103 PHE A O 1
ATOM 828 N N . ASP A 1 104 ? -18.506 1.431 25.142 1.00 97.81 104 ASP A N 1
ATOM 829 C CA . ASP A 1 104 ? -19.858 0.964 25.466 1.00 97.81 104 ASP A CA 1
ATOM 830 C C . ASP A 1 104 ? -19.943 0.390 26.885 1.00 97.81 104 ASP A C 1
ATOM 832 O O . ASP A 1 104 ? -20.932 0.617 27.586 1.00 97.81 104 ASP A O 1
ATOM 836 N N . ASN A 1 105 ? -18.900 -0.303 27.345 1.00 97.12 105 ASN A N 1
ATOM 837 C CA . ASN A 1 105 ? -18.825 -0.772 28.726 1.00 97.12 105 ASN A CA 1
ATOM 838 C C . ASN A 1 105 ? -18.755 0.403 29.706 1.00 97.12 105 ASN A C 1
ATOM 840 O O . ASN A 1 105 ? -19.523 0.426 30.661 1.00 97.12 105 ASN A O 1
ATOM 844 N N . TRP A 1 106 ? -17.939 1.428 29.439 1.00 96.94 106 TRP A N 1
ATOM 845 C CA . TRP A 1 106 ? -17.901 2.633 30.280 1.00 96.94 106 TRP A CA 1
ATOM 846 C C . TRP A 1 106 ? -19.265 3.319 30.387 1.00 96.94 106 TRP A C 1
ATOM 848 O O . TRP A 1 106 ? -19.650 3.763 31.466 1.00 96.94 106 TRP A O 1
ATOM 858 N N . ARG A 1 107 ? -20.030 3.370 29.289 1.00 96.31 107 ARG A N 1
ATOM 859 C CA . ARG A 1 107 ? -21.403 3.900 29.310 1.00 96.31 107 ARG A CA 1
ATOM 860 C C . ARG A 1 107 ? -22.327 3.093 30.219 1.00 96.31 107 ARG A C 1
ATOM 862 O O . ARG A 1 107 ? -23.132 3.688 30.931 1.00 96.31 107 ARG A O 1
ATOM 869 N N . LYS A 1 108 ? -22.225 1.761 30.197 1.00 94.94 108 LYS A N 1
ATOM 870 C CA . LYS A 1 108 ? -23.024 0.882 31.064 1.00 94.94 108 LYS A CA 1
ATOM 871 C C . LYS A 1 108 ? -22.655 1.066 32.532 1.00 94.94 108 LYS A C 1
ATOM 873 O O . LYS A 1 108 ? -23.556 1.262 33.339 1.00 94.94 108 LYS A O 1
ATOM 878 N N . GLU A 1 109 ? -21.363 1.071 32.862 1.00 94.31 109 GLU A N 1
ATOM 879 C CA . GLU A 1 109 ? -20.889 1.292 34.237 1.00 94.31 109 GLU A CA 1
ATOM 880 C C . GLU A 1 109 ? -21.380 2.637 34.789 1.00 94.31 109 GLU A C 1
ATOM 882 O O . GLU A 1 109 ? -21.968 2.688 35.867 1.00 94.31 109 GLU A O 1
ATOM 887 N N . ALA A 1 110 ? -21.268 3.714 34.004 1.00 93.00 110 ALA A N 1
ATOM 888 C CA . ALA A 1 110 ? -21.777 5.026 34.401 1.00 93.00 110 ALA A CA 1
ATOM 889 C C . ALA A 1 110 ? -23.298 5.022 34.659 1.00 93.00 110 ALA A C 1
ATOM 891 O O . ALA A 1 110 ? -23.773 5.654 35.604 1.00 93.00 110 ALA A O 1
ATOM 892 N N . ALA A 1 111 ? -24.077 4.298 33.848 1.00 91.75 111 ALA A N 1
ATOM 893 C CA . ALA A 1 111 ? -25.517 4.154 34.061 1.00 91.75 111 ALA A CA 1
ATOM 894 C C . ALA A 1 111 ? -25.839 3.353 35.339 1.00 91.75 111 ALA A C 1
ATOM 896 O O . ALA A 1 111 ? -26.731 3.742 36.098 1.00 91.75 111 ALA A O 1
ATOM 897 N N . TYR A 1 112 ? -25.098 2.273 35.613 1.00 90.00 112 TYR A N 1
ATOM 898 C CA . TYR A 1 112 ? -25.240 1.490 36.845 1.00 90.00 112 TYR A CA 1
ATOM 899 C C . TYR A 1 112 ? -24.900 2.311 38.097 1.00 90.00 112 TYR A C 1
ATOM 901 O O . TYR A 1 112 ? -25.622 2.245 39.097 1.00 90.00 112 TYR A O 1
ATOM 909 N N . GLU A 1 113 ? -23.847 3.127 38.050 1.00 87.56 113 GLU A N 1
ATOM 910 C CA . GLU A 1 113 ? -23.473 4.021 39.150 1.00 87.56 113 GLU A CA 1
ATOM 911 C C . GLU A 1 113 ? -24.563 5.057 39.452 1.00 87.56 113 GLU A C 1
ATOM 913 O O . GLU A 1 113 ? -24.914 5.262 40.618 1.00 87.56 113 GLU A O 1
ATOM 918 N N . GLN A 1 114 ? -25.155 5.663 38.419 1.00 83.38 114 GLN A N 1
ATOM 919 C CA . GLN A 1 114 ? -26.258 6.615 38.582 1.00 83.38 114 GLN A CA 1
ATOM 920 C C . GLN A 1 114 ? -27.484 5.967 39.241 1.00 83.38 114 GLN A C 1
ATOM 922 O O . GLN A 1 114 ? -28.077 6.548 40.153 1.00 83.38 114 GLN A O 1
ATOM 927 N N . GLN A 1 115 ? -27.837 4.741 38.840 1.00 81.50 115 GLN A N 1
ATOM 928 C CA . GLN A 1 115 ? -28.946 3.993 39.446 1.00 81.50 115 GLN A CA 1
ATOM 929 C C . GLN A 1 115 ? -28.686 3.651 40.921 1.00 81.50 115 GLN A C 1
ATOM 931 O O . GLN A 1 115 ? -29.585 3.792 41.758 1.00 81.50 115 GLN A O 1
ATOM 936 N N . ARG A 1 116 ? -27.452 3.253 41.268 1.00 79.00 116 ARG A N 1
ATOM 937 C CA . ARG A 1 116 ? -27.054 3.005 42.666 1.00 79.00 116 ARG A CA 1
ATOM 938 C C . ARG A 1 116 ? -27.177 4.260 43.527 1.00 79.00 116 ARG A C 1
ATOM 940 O O . ARG A 1 116 ? -27.739 4.191 44.617 1.00 79.00 116 ARG A O 1
ATOM 947 N N . GLN A 1 117 ? -26.679 5.398 43.046 1.00 73.19 117 GLN A N 1
ATOM 948 C CA . GLN A 1 117 ? -26.716 6.659 43.793 1.00 73.19 117 GLN A CA 1
ATOM 949 C C . GLN A 1 117 ? -28.144 7.205 43.95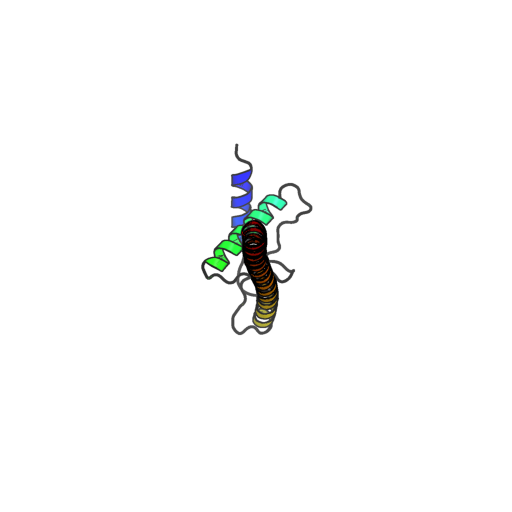3 1.00 73.19 117 GLN A C 1
ATOM 951 O O . GLN A 1 117 ? -28.474 7.747 45.006 1.00 73.19 117 GLN A O 1
ATOM 956 N N . GLY A 1 118 ? -29.007 7.028 42.946 1.00 71.00 118 GLY A N 1
ATOM 957 C CA . GLY A 1 118 ? -30.430 7.371 43.043 1.00 71.00 118 GLY A CA 1
ATOM 958 C C . GLY A 1 118 ? -31.176 6.516 44.071 1.00 71.00 118 GLY A C 1
ATOM 959 O O . GLY A 1 118 ? -31.947 7.047 44.866 1.00 71.00 118 GLY A O 1
ATOM 960 N N . SER A 1 119 ? -30.884 5.213 44.122 1.00 66.12 119 SER A N 1
ATOM 961 C CA . SER A 1 119 ? -31.508 4.288 45.082 1.00 66.12 119 SER A CA 1
ATOM 962 C C . SER A 1 119 ? -31.078 4.548 46.533 1.00 66.12 119 SER A C 1
ATOM 964 O O . SER A 1 119 ? -31.868 4.346 47.446 1.00 66.12 119 SER A O 1
ATOM 966 N N . GLN A 1 120 ? -29.852 5.034 46.761 1.00 59.88 120 GLN A N 1
ATOM 967 C CA . GLN A 1 120 ? -29.354 5.386 48.100 1.00 59.88 120 GLN A CA 1
ATOM 968 C C . GLN A 1 120 ? -29.866 6.735 48.634 1.00 59.88 120 GLN A C 1
ATOM 970 O O . GLN A 1 120 ? -29.738 6.990 49.825 1.00 59.88 120 GLN A O 1
ATOM 975 N N . ARG A 1 121 ? -30.422 7.608 47.783 1.00 57.56 121 ARG A N 1
ATOM 976 C CA . ARG A 1 121 ? -30.989 8.913 48.187 1.00 57.56 121 ARG A CA 1
ATOM 977 C C . ARG A 1 121 ? -32.501 8.883 48.438 1.00 57.56 121 ARG A C 1
ATOM 979 O O . ARG A 1 121 ? -33.048 9.886 48.882 1.00 57.56 121 ARG A O 1
ATOM 986 N N . GLY A 1 122 ? -33.167 7.778 48.101 1.00 54.66 122 GLY A N 1
ATOM 987 C CA . GLY A 1 122 ? -34.611 7.584 48.273 1.00 54.66 122 GLY A CA 1
ATOM 988 C C . GLY A 1 122 ? -35.010 6.725 49.480 1.00 54.66 122 GLY A C 1
ATOM 989 O O . GLY A 1 122 ? -36.189 6.399 49.594 1.00 54.66 122 GLY A O 1
ATOM 990 N N . ALA A 1 123 ? -34.053 6.342 50.331 1.00 48.94 123 ALA A N 1
ATOM 991 C CA . ALA A 1 123 ? -34.255 5.644 51.605 1.00 48.94 123 ALA A CA 1
ATOM 992 C C . ALA A 1 123 ? -33.884 6.575 52.765 1.00 48.94 123 ALA A C 1
ATOM 994 O O . ALA A 1 123 ? -34.548 6.479 53.820 1.00 48.94 123 ALA A O 1
#

pLDDT: mean 91.3, std 12.17, range [40.09, 98.25]